Protein 1PFS (pdb70)

CATH classification: 2.40.50.140

Structure (mmCIF, N/CA/C/O backbone):
data_1PFS
#
_entry.id   1PFS
#
_cell.length_a   1.000
_cell.length_b   1.000
_cell.length_c   1.000
_cell.angle_alpha   90.00
_cell.angle_beta   90.00
_cell.angle_gamma   90.00
#
_symmetry.space_group_name_H-M   'P 1'
#
loop_
_atom_site.group_PDB
_atom_site.id
_atom_site.type_symbol
_atom_site.label_atom_id
_atom_site.label_alt_id
_atom_site.label_comp_id
_atom_site.label_asym_id
_atom_site.label_entity_id
_atom_site.label_seq_id
_atom_site.pdbx_PDB_ins_code
_atom_site.Cartn_x
_atom_site.Cartn_y
_atom_site.Cartn_z
_atom_site.occupancy
_atom_site.B_iso_or_equiv
_atom_site.auth_seq_id
_atom_site.auth_comp_id
_atom_site.auth_asym_id
_atom_site.auth_atom_id
_atom_site.pdbx_PDB_model_num
ATOM 1 N N . MET A 1 1 ? 5.256 20.430 -0.358 1.00 0.84 1 MET A N 1
ATOM 2 C CA . MET A 1 1 ? 4.324 19.646 0.505 1.00 0.80 1 MET A CA 1
ATOM 3 C C . MET A 1 1 ? 5.094 18.956 1.624 1.00 0.73 1 MET A C 1
ATOM 4 O O . MET A 1 1 ? 6.026 18.191 1.373 1.00 0.70 1 MET A O 1
ATOM 20 N N . ASN A 1 2 ? 4.693 19.228 2.860 1.00 0.74 2 ASN A N 1
ATOM 21 C CA . ASN A 1 2 ? 5.338 18.632 4.024 1.00 0.68 2 ASN A CA 1
ATOM 22 C C . ASN A 1 2 ? 4.305 18.350 5.113 1.00 0.64 2 ASN A C 1
ATOM 23 O O . ASN A 1 2 ? 3.184 18.854 5.059 1.00 0.67 2 ASN A O 1
ATOM 34 N N . ILE A 1 3 ? 4.688 17.547 6.099 1.00 0.58 3 ILE A N 1
ATOM 35 C CA . ILE A 1 3 ? 3.790 17.207 7.198 1.00 0.54 3 ILE A CA 1
ATOM 36 C C . ILE A 1 3 ? 4.585 16.927 8.467 1.00 0.52 3 ILE A C 1
ATOM 37 O O . ILE A 1 3 ? 5.695 16.397 8.412 1.00 0.51 3 ILE A O 1
ATOM 53 N N . GLN A 1 4 ? 4.014 17.292 9.609 1.00 0.53 4 GLN A N 1
ATOM 54 C CA . GLN A 1 4 ? 4.672 17.083 10.894 1.00 0.53 4 GLN A CA 1
ATOM 55 C C . GLN A 1 4 ? 4.555 15.626 11.324 1.00 0.47 4 GLN A C 1
ATOM 56 O O . GLN A 1 4 ? 3.457 15.072 11.388 1.00 0.45 4 GLN A O 1
ATOM 70 N N . ILE A 1 5 ? 5.695 15.011 11.619 1.00 0.45 5 ILE A N 1
ATOM 71 C CA . ILE A 1 5 ? 5.731 13.615 12.047 1.00 0.40 5 ILE A CA 1
ATOM 72 C C . ILE A 1 5 ? 6.563 13.480 13.318 1.00 0.43 5 ILE A C 1
ATOM 73 O O . ILE A 1 5 ? 7.765 13.745 13.315 1.00 0.46 5 ILE A O 1
ATOM 89 N N . THR A 1 6 ? 5.919 13.055 14.399 1.00 0.45 6 THR A N 1
ATOM 90 C CA . THR A 1 6 ? 6.605 12.870 15.675 1.00 0.49 6 THR A CA 1
ATOM 91 C C . THR A 1 6 ? 7.093 11.432 15.782 1.00 0.47 6 THR A C 1
ATOM 92 O O . THR A 1 6 ? 6.304 10.515 16.006 1.00 0.48 6 THR A O 1
ATOM 103 N N . PHE A 1 7 ? 8.396 11.234 15.600 1.00 0.46 7 PHE A N 1
ATOM 104 C CA . PHE A 1 7 ? 8.979 9.901 15.655 1.00 0.45 7 PHE A CA 1
ATOM 105 C C . PHE A 1 7 ? 9.195 9.460 17.089 1.00 0.51 7 PHE A C 1
ATOM 106 O O . PHE A 1 7 ? 9.240 10.277 18.009 1.00 0.56 7 PHE A O 1
ATOM 123 N N . THR A 1 8 ? 9.340 8.156 17.266 1.00 0.53 8 THR A N 1
ATOM 124 C CA . THR A 1 8 ? 9.569 7.580 18.582 1.00 0.62 8 THR A CA 1
ATOM 125 C C . THR A 1 8 ? 10.762 6.641 18.530 1.00 0.64 8 THR A C 1
ATOM 126 O O . THR A 1 8 ? 11.388 6.476 17.481 1.00 0.60 8 THR A O 1
ATOM 137 N N . ASP A 1 9 ? 11.080 6.030 19.664 1.00 0.72 9 ASP A N 1
ATOM 138 C CA . ASP A 1 9 ? 12.208 5.112 19.739 1.00 0.76 9 ASP A CA 1
ATOM 139 C C . ASP A 1 9 ? 11.732 3.663 19.604 1.00 0.79 9 ASP A C 1
ATOM 140 O O . ASP A 1 9 ? 12.407 2.732 20.047 1.00 0.93 9 ASP A O 1
ATOM 149 N N . SER A 1 10 ? 10.571 3.483 18.979 1.00 0.74 10 SER A N 1
ATOM 150 C CA . SER A 1 10 ? 10.003 2.158 18.771 1.00 0.77 10 SER A CA 1
ATOM 151 C C . SER A 1 10 ? 10.266 1.704 17.346 1.00 0.72 10 SER A C 1
ATOM 152 O O . SER A 1 10 ? 9.580 2.129 16.416 1.00 0.68 10 SER A O 1
ATOM 160 N N . VAL A 1 11 ? 11.261 0.846 17.165 1.00 0.76 11 VAL A N 1
ATOM 161 C CA . VAL A 1 11 ? 11.587 0.364 15.832 1.00 0.74 11 VAL A CA 1
ATOM 162 C C . VAL A 1 11 ? 11.462 -1.151 15.758 1.00 0.84 11 VAL A C 1
ATOM 163 O O . VAL A 1 11 ? 12.152 -1.882 16.467 1.00 0.93 11 VAL A O 1
ATOM 176 N N . ARG A 1 12 ? 10.579 -1.610 14.879 1.00 0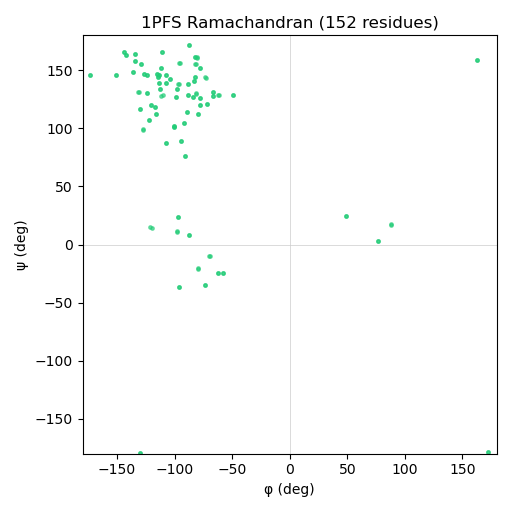.85 12 ARG A N 1
ATOM 177 C CA . ARG A 1 12 ? 10.345 -3.032 14.677 1.00 0.95 12 ARG A CA 1
ATOM 178 C C . ARG A 1 12 ? 11.287 -3.574 13.610 1.00 0.98 12 ARG A C 1
ATOM 179 O O . ARG A 1 12 ? 11.195 -3.204 12.440 1.00 0.95 12 ARG A O 1
ATOM 200 N N . GLN A 1 13 ? 12.191 -4.452 14.023 1.00 1.07 13 GLN A N 1
ATOM 201 C CA . GLN A 1 13 ? 13.158 -5.053 13.108 1.00 1.13 13 GLN A CA 1
ATOM 202 C C . GLN A 1 13 ? 12.880 -6.543 12.964 1.00 1.27 13 GLN A C 1
ATOM 203 O O . GLN A 1 13 ? 12.456 -7.193 13.919 1.00 1.38 13 GLN A O 1
ATOM 217 N N . GLY A 1 14 ? 13.120 -7.091 11.777 1.00 1.29 14 GLY A N 1
ATOM 218 C CA . GLY A 1 14 ? 12.884 -8.515 11.551 1.00 1.43 14 GLY A CA 1
ATOM 219 C C . GLY A 1 14 ? 13.040 -8.888 10.083 1.00 1.45 14 GLY A C 1
ATOM 220 O O . GLY A 1 14 ? 13.359 -8.045 9.244 1.00 1.37 14 GLY A O 1
ATOM 224 N N . THR A 1 15 ? 12.808 -10.165 9.790 1.00 1.60 15 TH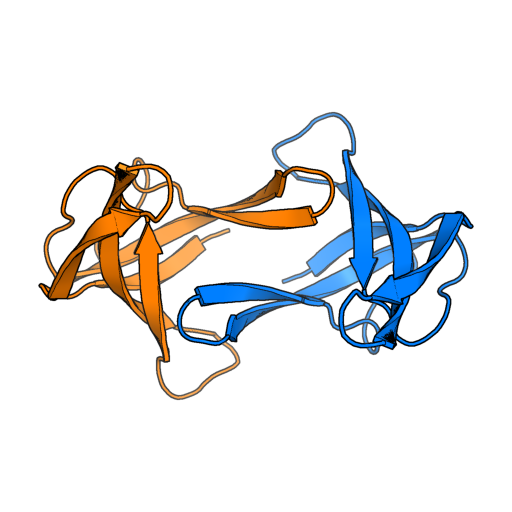R A N 1
ATOM 225 C CA . THR A 1 15 ? 12.912 -10.688 8.431 1.00 1.69 15 THR A CA 1
ATOM 226 C C . THR A 1 15 ? 11.523 -10.971 7.871 1.00 1.77 15 THR A C 1
ATOM 227 O O . THR A 1 15 ? 10.616 -11.373 8.601 1.00 1.85 15 THR A O 1
ATOM 238 N N . SER A 1 16 ? 11.363 -10.761 6.571 1.00 1.79 16 SER A N 1
ATOM 239 C CA . SER A 1 16 ? 10.087 -10.995 5.907 1.00 1.92 16 SER A CA 1
ATOM 240 C C . SER A 1 16 ? 9.985 -12.445 5.465 1.00 2.13 16 SER A C 1
ATOM 241 O O . SER A 1 16 ? 10.952 -13.200 5.552 1.00 2.18 16 SER A O 1
ATOM 249 N N . ALA A 1 17 ? 8.806 -12.832 4.993 1.00 2.27 17 ALA A N 1
ATOM 250 C CA . ALA A 1 17 ? 8.581 -14.202 4.533 1.00 2.48 17 ALA A CA 1
ATOM 251 C C . ALA A 1 17 ? 9.562 -14.556 3.417 1.00 2.56 17 ALA A C 1
ATOM 252 O O . ALA A 1 17 ? 9.867 -15.728 3.199 1.00 2.71 17 ALA A O 1
ATOM 259 N N . LYS A 1 18 ? 10.054 -13.538 2.711 1.00 2.49 18 LYS A N 1
ATOM 260 C CA . LYS A 1 18 ? 11.000 -13.746 1.616 1.00 2.60 18 LYS A CA 1
ATOM 261 C C . LYS A 1 18 ? 12.439 -13.780 2.131 1.00 2.51 18 LYS A C 1
ATOM 262 O O . LYS A 1 18 ? 13.384 -13.804 1.342 1.00 2.60 18 LYS A O 1
ATOM 281 N N . GLY A 1 19 ? 12.605 -13.788 3.452 1.00 2.38 19 GLY A N 1
ATOM 282 C CA . GLY A 1 19 ? 13.933 -13.825 4.056 1.00 2.34 19 GLY A CA 1
ATOM 283 C C . GLY A 1 19 ? 14.622 -12.462 3.996 1.00 2.17 19 GLY A C 1
ATOM 284 O O . GLY A 1 19 ? 15.771 -12.328 4.416 1.00 2.15 19 GLY A O 1
ATOM 288 N N . ASN A 1 20 ? 13.929 -11.451 3.474 1.00 2.10 20 ASN A N 1
ATOM 289 C CA . ASN A 1 20 ? 14.504 -10.112 3.372 1.00 1.96 20 ASN A CA 1
ATOM 290 C C . ASN A 1 20 ? 14.368 -9.362 4.693 1.00 1.75 20 ASN A C 1
ATOM 291 O O . ASN A 1 20 ? 13.371 -9.506 5.401 1.00 1.71 20 ASN A O 1
ATOM 302 N N . PRO A 1 21 ? 15.380 -8.547 5.038 1.00 1.67 21 PRO A N 1
ATOM 303 C CA . PRO A 1 21 ? 15.390 -7.762 6.277 1.00 1.51 21 PRO A CA 1
ATOM 304 C C . PRO A 1 21 ? 14.619 -6.456 6.134 1.00 1.36 21 PRO A C 1
ATOM 305 O O . PRO A 1 21 ? 14.688 -5.793 5.098 1.00 1.41 21 PRO A O 1
ATOM 316 N N . TYR A 1 22 ? 13.886 -6.088 7.179 1.00 1.24 22 TYR A N 1
ATOM 317 C CA . TYR A 1 22 ? 13.106 -4.856 7.166 1.00 1.11 22 TYR A CA 1
ATOM 318 C C . TYR A 1 22 ? 13.257 -4.108 8.482 1.00 1.00 22 TYR A C 1
ATOM 319 O O . TYR A 1 22 ? 13.426 -4.714 9.542 1.00 1.05 22 TYR A O 1
ATOM 337 N N . THR A 1 23 ? 13.192 -2.785 8.399 1.00 0.90 23 THR A N 1
ATOM 338 C CA . THR A 1 23 ? 13.316 -1.929 9.571 1.00 0.82 23 THR A CA 1
ATOM 339 C C . THR A 1 23 ? 12.148 -0.962 9.635 1.00 0.74 23 THR A C 1
ATOM 340 O O . THR A 1 23 ? 12.146 0.073 8.968 1.00 0.70 23 THR A O 1
ATOM 351 N N . PHE A 1 24 ? 11.166 -1.296 10.445 1.00 0.75 24 PHE A N 1
ATOM 352 C CA . PHE A 1 24 ? 9.991 -0.451 10.610 1.00 0.70 24 PHE A CA 1
ATOM 353 C C . PHE A 1 24 ? 10.131 0.386 11.869 1.00 0.65 24 PHE A C 1
ATOM 354 O O . PHE A 1 24 ? 10.372 -0.141 12.945 1.00 0.71 24 PHE A O 1
ATOM 371 N N . GLN A 1 25 ? 9.980 1.693 11.734 1.00 0.59 25 GLN A N 1
ATOM 372 C CA . GLN A 1 25 ? 10.094 2.587 12.880 1.00 0.55 25 GLN A CA 1
ATOM 373 C C . GLN A 1 25 ? 8.754 3.243 13.172 1.00 0.53 25 GLN A C 1
ATOM 374 O O . GLN A 1 25 ? 7.997 3.560 12.255 1.00 0.52 25 GLN A O 1
ATOM 388 N N . GLU A 1 26 ? 8.461 3.444 14.454 1.00 0.53 26 GLU A N 1
ATOM 389 C CA . GLU A 1 26 ? 7.202 4.063 14.851 1.00 0.53 26 GLU A CA 1
ATOM 390 C C . GLU A 1 26 ? 7.291 5.572 14.742 1.00 0.48 26 GLU A C 1
ATOM 391 O O . GLU A 1 26 ? 8.373 6.160 14.821 1.00 0.50 26 GLU A O 1
ATOM 403 N N . GLY A 1 27 ? 6.136 6.189 14.573 1.00 0.45 27 GLY A N 1
ATOM 404 C CA . GLY A 1 27 ? 6.052 7.642 14.458 1.00 0.43 27 GLY A CA 1
ATOM 405 C C . GLY A 1 27 ? 4.602 8.105 14.427 1.00 0.45 27 GLY A C 1
ATOM 406 O O . GLY A 1 27 ? 3.734 7.423 13.884 1.00 0.51 27 GLY A O 1
ATOM 410 N N . PHE A 1 28 ? 4.349 9.274 15.010 1.00 0.46 28 PHE A N 1
ATOM 411 C CA . PHE A 1 28 ? 3.005 9.838 15.049 1.00 0.48 28 PHE A CA 1
ATOM 412 C C . PHE A 1 28 ? 2.822 10.841 13.915 1.00 0.44 28 PHE A C 1
ATOM 413 O O . PHE A 1 28 ? 3.719 11.633 13.616 1.00 0.43 28 PHE A O 1
ATOM 430 N N . LEU A 1 29 ? 1.660 10.780 13.274 1.00 0.45 29 LEU A N 1
ATOM 431 C CA . LEU A 1 29 ? 1.338 11.654 12.148 1.00 0.44 29 LEU A CA 1
ATOM 432 C C . LEU A 1 29 ? 0.373 12.757 12.569 1.00 0.46 29 LEU A C 1
ATOM 433 O O . LEU A 1 29 ? -0.530 12.534 13.377 1.00 0.49 29 LEU A O 1
ATOM 449 N N . HIS A 1 30 ? 0.569 13.949 12.013 1.00 0.48 30 HIS A N 1
ATOM 450 C CA . HIS A 1 30 ? -0.277 15.092 12.321 1.00 0.53 30 HIS A CA 1
ATOM 451 C C . HIS A 1 30 ? -1.008 15.558 11.068 1.00 0.60 30 HIS A C 1
ATOM 452 O O . HIS A 1 30 ? -0.381 15.961 10.087 1.00 0.66 30 HIS A O 1
ATOM 466 N N . LEU A 1 31 ? -2.335 15.494 11.099 1.00 0.67 31 LEU A N 1
ATOM 467 C CA . LEU A 1 31 ? -3.145 15.902 9.957 1.00 0.81 31 LEU A CA 1
ATOM 468 C C . LEU A 1 31 ? -3.966 17.143 10.288 1.00 0.93 31 LEU A C 1
ATOM 469 O O . LEU A 1 31 ? -4.512 17.269 11.384 1.00 0.92 31 LEU A O 1
ATOM 485 N N . GLU A 1 32 ? -4.040 18.061 9.327 1.00 1.15 32 GLU A N 1
ATOM 486 C CA . GLU A 1 32 ? -4.785 19.311 9.499 1.00 1.35 32 GLU A CA 1
ATOM 487 C C . GLU A 1 32 ? -6.266 19.043 9.731 1.00 1.32 32 GLU A C 1
ATOM 488 O O . GLU A 1 32 ? -6.975 19.868 10.307 1.00 1.43 32 GLU A O 1
ATOM 500 N N . ASP A 1 33 ? -6.727 17.899 9.263 1.00 1.26 33 ASP A N 1
ATOM 501 C CA . ASP A 1 33 ? -8.134 17.521 9.394 1.00 1.29 33 ASP A CA 1
ATOM 502 C C . ASP A 1 33 ? -8.358 16.582 10.580 1.00 1.13 33 ASP A C 1
ATOM 503 O O . ASP A 1 33 ? -9.436 16.006 10.721 1.00 1.16 33 ASP A O 1
ATOM 512 N N . LYS A 1 34 ? -7.348 16.430 11.432 1.00 1.03 34 LYS A N 1
ATOM 513 C CA . LYS A 1 34 ? -7.461 15.564 12.598 1.00 0.94 34 LYS A CA 1
ATOM 514 C C . LYS A 1 34 ? -6.978 16.301 13.845 1.00 0.92 34 LYS A C 1
ATOM 515 O O . LYS A 1 34 ? -5.907 16.910 13.834 1.00 0.95 34 LYS A O 1
ATOM 534 N N . PRO A 1 35 ? -7.762 16.267 14.938 1.00 0.98 35 PRO A N 1
ATOM 535 C CA . PRO A 1 35 ? -7.401 16.948 16.190 1.00 1.06 35 PRO A CA 1
ATOM 536 C C . PRO A 1 35 ? -6.281 16.227 16.932 1.00 0.99 35 PRO A C 1
ATOM 537 O O . PRO A 1 35 ? -5.435 16.860 17.562 1.00 1.11 35 PRO A O 1
ATOM 548 N N . HIS A 1 36 ? -6.280 14.901 16.850 1.00 0.89 36 HIS A N 1
ATOM 549 C CA . HIS A 1 36 ? -5.259 14.097 17.511 1.00 0.86 36 HIS A CA 1
ATOM 550 C C . HIS A 1 36 ? -4.363 13.425 16.477 1.00 0.74 36 HIS A C 1
ATOM 551 O O . HIS A 1 36 ? -4.790 13.147 15.356 1.00 0.71 36 HIS A O 1
ATOM 565 N N . PRO A 1 37 ? -3.102 13.156 16.849 1.00 0.71 37 PRO A N 1
ATOM 566 C CA . PRO A 1 37 ? -2.130 12.512 15.959 1.00 0.64 37 PRO A CA 1
ATOM 567 C C . PRO A 1 37 ? -2.359 11.005 15.873 1.00 0.65 37 PRO A C 1
ATOM 568 O O . PRO A 1 37 ? -2.873 10.393 16.810 1.00 0.92 37 PRO A O 1
ATOM 579 N N . LEU A 1 38 ? -1.990 10.414 14.741 1.00 0.58 38 LEU A N 1
ATOM 580 C CA . LEU A 1 38 ? -2.174 8.980 14.531 1.00 0.59 38 LEU A CA 1
ATOM 581 C C . LEU A 1 38 ? -0.846 8.236 14.595 1.00 0.55 38 LEU A C 1
ATOM 582 O O . LEU A 1 38 ? 0.163 8.694 14.059 1.00 0.51 38 LEU A O 1
ATOM 598 N N . GLN A 1 39 ? -0.864 7.072 15.239 1.00 0.59 39 GLN A N 1
ATOM 599 C CA . GLN A 1 39 ? 0.328 6.239 15.360 1.00 0.59 39 GLN A CA 1
ATOM 600 C C . GLN A 1 39 ? 0.553 5.497 14.048 1.00 0.58 39 GLN A C 1
ATOM 601 O O . GLN A 1 39 ? -0.311 4.745 13.597 1.00 0.64 39 GLN A O 1
ATOM 615 N N . CYS A 1 40 ? 1.703 5.727 13.425 1.00 0.54 40 CYS A N 1
ATOM 616 C CA . CYS A 1 40 ? 2.018 5.091 12.150 1.00 0.55 40 CYS A CA 1
ATOM 617 C C . CYS A 1 40 ? 3.441 4.549 12.158 1.00 0.55 40 CYS A C 1
ATOM 618 O O . CYS A 1 40 ? 4.286 5.005 12.928 1.00 0.58 40 CYS A O 1
ATOM 626 N N . GLN A 1 41 ? 3.703 3.578 11.287 1.00 0.56 41 GLN A N 1
ATOM 627 C CA . GLN A 1 41 ? 5.029 2.979 11.183 1.00 0.58 41 GLN A CA 1
ATOM 628 C C . GLN A 1 41 ? 5.625 3.287 9.819 1.00 0.57 41 GLN A C 1
ATOM 629 O O . GLN A 1 41 ? 4.903 3.400 8.827 1.00 0.65 41 GLN A O 1
ATOM 643 N N . PHE A 1 42 ? 6.940 3.453 9.777 1.00 0.52 42 PHE A N 1
ATOM 644 C CA . PHE A 1 42 ? 7.626 3.788 8.535 1.00 0.52 42 PHE A CA 1
ATOM 645 C C . PHE A 1 42 ? 8.727 2.785 8.209 1.00 0.57 42 PHE A C 1
ATOM 646 O O . PHE A 1 42 ? 9.400 2.270 9.101 1.00 0.57 42 PHE A O 1
ATOM 663 N N . PHE A 1 43 ? 8.915 2.534 6.915 1.00 0.62 43 PHE A N 1
ATOM 664 C CA . PHE A 1 43 ? 9.949 1.617 6.444 1.00 0.69 43 PHE A CA 1
ATOM 665 C C . PHE A 1 43 ? 11.226 2.402 6.186 1.00 0.66 43 PHE A C 1
ATOM 666 O O . PHE A 1 43 ? 11.569 2.702 5.043 1.00 0.72 43 PHE A O 1
ATOM 683 N N . VAL A 1 44 ? 11.905 2.759 7.264 1.00 0.67 44 VAL A N 1
ATOM 684 C CA . VAL A 1 44 ? 13.134 3.546 7.183 1.00 0.68 44 VAL A CA 1
ATOM 685 C C . VAL A 1 44 ? 14.347 2.672 6.889 1.00 0.77 44 VAL A C 1
ATOM 686 O O . VAL A 1 44 ? 14.325 1.460 7.101 1.00 0.85 44 VAL A O 1
ATOM 699 N N . GLU A 1 45 ? 15.416 3.315 6.427 1.00 0.85 45 GLU A N 1
ATOM 700 C CA . GLU A 1 45 ? 16.667 2.624 6.130 1.00 0.98 45 GLU A CA 1
ATOM 701 C C . GLU A 1 45 ? 17.592 2.765 7.32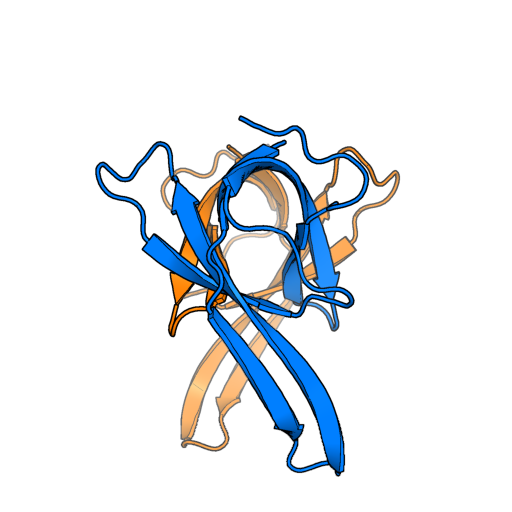9 1.00 0.89 45 GLU A C 1
ATOM 702 O O . GLU A 1 45 ? 18.332 1.846 7.678 1.00 1.01 45 GLU A O 1
ATOM 714 N N . SER A 1 46 ? 17.522 3.933 7.962 1.00 0.75 46 SER A N 1
ATOM 715 C CA . SER A 1 46 ? 18.325 4.236 9.140 1.00 0.71 46 SER A CA 1
ATOM 716 C C . SER A 1 46 ? 17.412 4.699 10.270 1.00 0.62 46 SER A C 1
ATOM 717 O O . SER A 1 46 ? 16.385 5.333 10.026 1.00 0.59 46 SER A O 1
ATOM 725 N N . VAL A 1 47 ? 17.781 4.375 11.504 1.00 0.63 47 VAL A N 1
ATOM 726 C CA . VAL A 1 47 ? 16.979 4.755 12.664 1.00 0.59 47 VAL A CA 1
ATOM 727 C C . VAL A 1 47 ? 16.981 6.268 12.853 1.00 0.57 47 VAL A C 1
ATOM 728 O O . VAL A 1 47 ? 18.037 6.898 12.906 1.00 0.67 47 VAL A O 1
ATOM 741 N N . ILE A 1 48 ? 15.785 6.843 12.962 1.00 0.48 48 ILE A N 1
ATOM 742 C CA . ILE A 1 48 ? 15.631 8.283 13.156 1.00 0.48 48 ILE A CA 1
ATOM 743 C C . ILE A 1 48 ? 15.410 8.589 14.635 1.00 0.52 48 ILE A C 1
ATOM 744 O O . ILE A 1 48 ? 14.608 7.929 15.295 1.00 0.53 48 ILE A O 1
ATOM 760 N N . PRO A 1 49 ? 16.113 9.597 15.179 1.00 0.56 49 PRO A N 1
ATOM 761 C CA . PRO A 1 49 ? 15.974 9.981 16.593 1.00 0.61 49 PRO A CA 1
ATOM 762 C C . PRO A 1 49 ? 14.597 10.556 16.904 1.00 0.62 49 PRO A C 1
ATOM 763 O O . PRO A 1 49 ? 14.096 11.427 16.192 1.00 0.63 49 PRO A O 1
ATOM 774 N N . ALA A 1 50 ? 13.992 10.050 17.972 1.00 0.63 50 ALA A N 1
ATOM 775 C CA . ALA A 1 50 ? 12.663 10.486 18.398 1.00 0.64 50 ALA A CA 1
ATOM 776 C C . ALA A 1 50 ? 12.587 12.008 18.464 1.00 0.68 50 ALA A C 1
ATOM 777 O O . ALA A 1 50 ? 13.427 12.659 19.086 1.00 0.78 50 ALA A O 1
ATOM 784 N N . GLY A 1 51 ? 11.569 12.566 17.812 1.00 0.63 51 GLY A N 1
ATOM 785 C CA . GLY A 1 51 ? 11.364 14.012 17.782 1.00 0.67 51 GLY A CA 1
ATOM 786 C C . GLY A 1 51 ? 10.419 14.394 16.647 1.00 0.62 51 GLY A C 1
ATOM 787 O O . GLY A 1 51 ? 10.250 13.640 15.688 1.00 0.56 51 GLY A O 1
ATOM 791 N N . SER A 1 52 ? 9.802 15.568 16.761 1.00 0.65 52 SER A N 1
ATOM 792 C CA . SER A 1 52 ? 8.870 16.047 15.742 1.00 0.63 52 SER A CA 1
ATOM 793 C C . SER A 1 52 ? 9.624 16.672 14.576 1.00 0.63 52 SER A C 1
ATOM 794 O O . SER A 1 52 ? 10.500 17.515 14.769 1.00 0.69 52 SER A O 1
ATOM 802 N N . TYR A 1 53 ? 9.281 16.243 13.365 1.00 0.58 53 TYR A N 1
ATOM 803 C CA . TYR A 1 53 ? 9.927 16.749 12.158 1.00 0.58 53 TYR A CA 1
ATOM 804 C C . TYR A 1 53 ? 8.900 17.208 11.132 1.00 0.58 53 TYR A C 1
ATOM 805 O O . TYR A 1 53 ? 7.780 16.702 11.084 1.00 0.55 53 TYR A O 1
ATOM 823 N N . GLN A 1 54 ? 9.326 18.121 10.269 1.00 0.63 54 GLN A N 1
ATOM 824 C CA . GLN A 1 54 ? 8.492 18.611 9.176 1.00 0.65 54 GLN A CA 1
ATOM 825 C C . GLN A 1 54 ? 9.054 18.006 7.904 1.00 0.62 54 GLN A C 1
ATOM 826 O O . GLN A 1 54 ? 9.952 18.564 7.273 1.00 0.67 54 GLN A O 1
ATOM 840 N N . VAL A 1 55 ? 8.571 16.819 7.590 1.00 0.56 55 VAL A N 1
ATOM 841 C CA . VAL A 1 55 ? 9.064 16.051 6.451 1.00 0.53 55 VAL A CA 1
ATOM 842 C C . VAL A 1 55 ? 8.414 16.437 5.121 1.00 0.56 55 VAL A C 1
ATOM 843 O O . VAL A 1 55 ? 7.191 16.400 4.983 1.00 0.56 55 VAL A O 1
ATOM 856 N N . PRO A 1 56 ? 9.241 16.748 4.098 1.00 0.60 56 PRO A N 1
ATOM 857 C CA . PRO A 1 56 ? 8.759 17.063 2.750 1.00 0.63 56 PRO A CA 1
ATOM 858 C C . PRO A 1 56 ? 8.437 15.782 1.995 1.00 0.59 56 PRO A C 1
ATOM 859 O O . PRO A 1 56 ? 9.334 14.997 1.687 1.00 0.67 56 PRO A O 1
ATOM 870 N N . TYR A 1 57 ? 7.160 15.554 1.721 1.00 0.55 57 TYR A N 1
ATOM 871 C CA . TYR A 1 57 ? 6.745 14.339 1.028 1.00 0.54 57 TYR A CA 1
ATOM 872 C C . TYR A 1 57 ? 6.244 14.630 -0.377 1.00 0.58 57 TYR A C 1
ATOM 873 O O . TYR A 1 57 ? 5.948 15.772 -0.728 1.00 0.61 57 TYR A O 1
ATOM 891 N N . ARG A 1 58 ? 6.140 13.566 -1.165 1.00 0.60 58 ARG A N 1
ATOM 892 C CA . ARG A 1 58 ? 5.659 13.641 -2.537 1.00 0.66 58 ARG A CA 1
ATOM 893 C C . ARG A 1 58 ? 4.810 12.411 -2.823 1.00 0.63 58 ARG A C 1
ATOM 894 O O . ARG A 1 58 ? 4.878 11.423 -2.091 1.00 0.70 58 ARG A O 1
ATOM 915 N N . ILE A 1 59 ? 4.011 12.462 -3.880 1.00 0.57 59 ILE A N 1
ATOM 916 C CA . ILE A 1 59 ? 3.157 11.333 -4.235 1.00 0.56 59 ILE A CA 1
ATOM 917 C C . ILE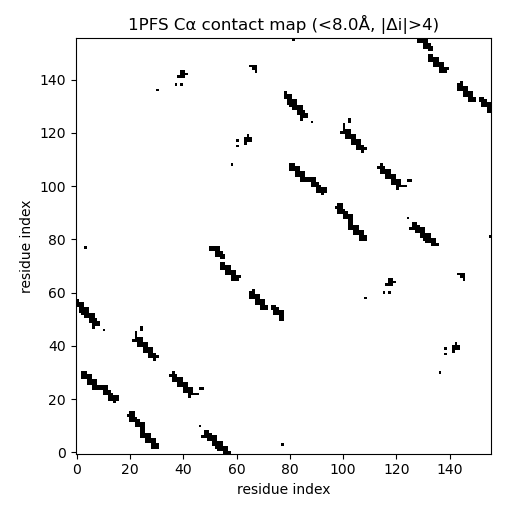 A 1 59 ? 3.777 10.536 -5.378 1.00 0.59 59 ILE A C 1
ATOM 918 O O . ILE A 1 59 ? 3.705 10.937 -6.538 1.00 0.80 59 ILE A O 1
ATOM 934 N N . ASN A 1 60 ? 4.381 9.400 -5.043 1.00 0.53 60 ASN A N 1
ATOM 935 C CA . ASN A 1 60 ? 5.011 8.547 -6.050 1.00 0.55 60 ASN A CA 1
ATOM 936 C C . ASN A 1 60 ? 4.056 7.449 -6.482 1.00 0.51 60 ASN A C 1
ATOM 937 O O . ASN A 1 60 ? 3.144 7.079 -5.742 1.00 0.61 60 ASN A O 1
ATOM 948 N N . VAL A 1 61 ? 4.270 6.928 -7.682 1.00 0.58 61 VAL A N 1
ATOM 949 C CA . VAL A 1 61 ? 3.427 5.867 -8.207 1.00 0.58 61 VAL A CA 1
ATOM 950 C C . VAL A 1 61 ? 4.250 4.599 -8.405 1.00 0.67 61 VAL A C 1
ATOM 951 O O . VAL A 1 61 ? 5.137 4.545 -9.257 1.00 0.78 61 VAL A O 1
ATOM 964 N N . ASN A 1 62 ? 3.944 3.582 -7.606 1.00 0.66 62 ASN A N 1
ATOM 965 C CA . ASN A 1 62 ? 4.643 2.304 -7.678 1.00 0.76 62 ASN A CA 1
ATOM 966 C C . ASN A 1 62 ? 3.703 1.217 -8.171 1.00 0.75 62 ASN A C 1
ATOM 967 O O . ASN A 1 62 ? 2.578 1.104 -7.698 1.00 0.73 62 ASN A O 1
ATOM 978 N N . ASN A 1 63 ? 4.180 0.419 -9.119 1.00 0.83 63 ASN A N 1
ATOM 979 C CA . ASN A 1 63 ? 3.401 -0.678 -9.692 1.00 0.89 63 ASN A CA 1
ATOM 980 C C . ASN A 1 63 ? 1.996 -0.212 -10.110 1.00 0.78 63 ASN A C 1
ATOM 981 O O . ASN A 1 63 ? 1.072 -1.016 -10.226 1.00 0.83 63 ASN A O 1
ATOM 992 N N . GLY A 1 64 ? 1.858 1.086 -10.378 1.00 0.68 64 GLY A N 1
ATOM 993 C CA . GLY A 1 64 ? 0.581 1.651 -10.827 1.00 0.62 64 GLY A CA 1
ATOM 994 C C . GLY A 1 64 ? -0.320 2.074 -9.668 1.00 0.56 64 GLY A C 1
ATOM 995 O O . GLY A 1 64 ? -1.520 2.276 -9.854 1.00 0.61 64 GLY A O 1
ATOM 999 N N . ARG A 1 65 ? 0.251 2.219 -8.480 1.00 0.58 65 ARG A N 1
ATOM 1000 C CA . ARG A 1 65 ? -0.517 2.631 -7.312 1.00 0.59 65 ARG A CA 1
ATOM 1001 C C . ARG A 1 65 ? 0.100 3.886 -6.697 1.00 0.50 65 ARG A C 1
ATOM 1002 O O . ARG A 1 65 ? 1.308 3.940 -6.466 1.00 0.53 65 ARG A O 1
ATOM 1023 N N . PRO A 1 66 ? -0.720 4.920 -6.430 1.00 0.45 66 PRO A N 1
ATOM 1024 C CA . PRO A 1 66 ? -0.235 6.181 -5.845 1.00 0.42 66 PRO A CA 1
ATOM 1025 C C . PRO A 1 66 ? 0.145 6.018 -4.374 1.00 0.46 66 PRO A C 1
ATOM 1026 O O . PRO A 1 66 ? -0.690 5.641 -3.552 1.00 0.54 66 PRO A O 1
ATOM 1037 N N . GLU A 1 67 ? 1.404 6.303 -4.038 1.00 0.51 67 GLU A N 1
ATOM 1038 C CA . GLU A 1 67 ? 1.867 6.183 -2.656 1.00 0.58 67 GLU A CA 1
ATOM 1039 C C . GLU A 1 67 ? 2.684 7.402 -2.250 1.00 0.54 67 GLU A C 1
ATOM 1040 O O . GLU A 1 67 ? 3.127 8.180 -3.096 1.00 0.55 67 GLU A O 1
ATOM 1052 N N . LEU A 1 68 ? 2.868 7.568 -0.943 1.00 0.57 68 LEU A N 1
ATOM 1053 C CA . LEU A 1 68 ? 3.616 8.700 -0.407 1.00 0.56 68 LEU A CA 1
ATOM 1054 C C . LEU A 1 68 ? 5.104 8.388 -0.306 1.00 0.58 68 LEU A C 1
ATOM 1055 O O . LEU A 1 68 ? 5.498 7.303 0.121 1.00 0.70 68 LEU A O 1
ATOM 1071 N N . ALA A 1 69 ? 5.922 9.370 -0.674 1.00 0.54 69 ALA A N 1
ATOM 1072 C CA . ALA A 1 69 ? 7.373 9.244 -0.602 1.00 0.56 69 ALA A CA 1
ATOM 1073 C C . ALA A 1 69 ? 7.915 10.359 0.281 1.00 0.52 69 ALA A C 1
ATOM 1074 O O . ALA A 1 69 ? 7.911 11.528 -0.105 1.00 0.57 69 ALA A O 1
ATOM 1081 N N . PHE A 1 70 ? 8.350 9.993 1.479 1.00 0.48 70 PHE A N 1
ATOM 1082 C CA . PHE A 1 70 ? 8.864 10.966 2.439 1.00 0.45 70 PHE A CA 1
ATOM 1083 C C . PHE A 1 70 ? 10.359 11.186 2.256 1.00 0.47 70 PHE A C 1
ATOM 1084 O O . PHE A 1 70 ? 11.144 10.239 2.222 1.00 0.51 70 PHE A O 1
ATOM 1101 N N . ASP A 1 71 ? 10.737 12.454 2.137 1.00 0.50 71 ASP A N 1
ATOM 1102 C CA . ASP A 1 71 ? 12.131 12.836 1.955 1.00 0.54 71 ASP A CA 1
ATOM 1103 C C . ASP A 1 71 ? 12.767 13.160 3.303 1.00 0.51 71 ASP A C 1
ATOM 1104 O O . ASP A 1 71 ? 12.750 14.306 3.752 1.00 0.55 71 ASP A O 1
ATOM 1113 N N . PHE A 1 72 ? 13.321 12.137 3.948 1.00 0.49 72 PHE A N 1
ATOM 1114 C CA . PHE A 1 72 ? 13.960 12.298 5.253 1.00 0.48 72 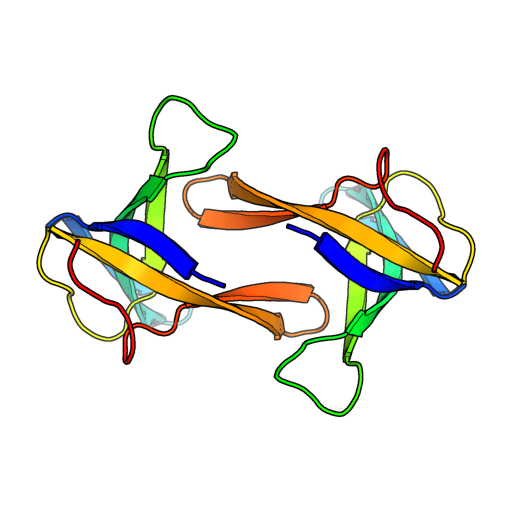PHE A CA 1
ATOM 1115 C C . PHE A 1 72 ? 15.260 13.090 5.141 1.00 0.52 72 PHE A C 1
ATOM 1116 O O . PHE A 1 72 ? 15.843 13.474 6.155 1.00 0.59 72 PHE A O 1
ATOM 1133 N N . LYS A 1 73 ? 15.722 13.330 3.915 1.00 0.56 73 LYS A N 1
ATOM 1134 C CA . LYS A 1 73 ? 16.955 14.069 3.698 1.00 0.61 73 LYS A CA 1
ATOM 1135 C C . LYS A 1 73 ? 16.721 15.573 3.822 1.00 0.65 73 LYS A C 1
ATOM 1136 O O . LYS A 1 73 ? 17.665 16.338 4.023 1.00 0.74 73 LYS A O 1
ATOM 1155 N N . ALA A 1 74 ? 15.469 15.999 3.671 1.00 0.63 74 ALA A N 1
ATOM 1156 C CA . ALA A 1 74 ? 15.137 17.419 3.731 1.00 0.69 74 ALA A CA 1
ATOM 1157 C C . ALA A 1 74 ? 14.149 17.733 4.847 1.00 0.66 74 ALA A C 1
ATOM 1158 O O . ALA A 1 74 ? 13.577 18.823 4.877 1.00 0.70 74 ALA A O 1
ATOM 1165 N N . MET A 1 75 ? 13.945 16.799 5.767 1.00 0.62 75 MET A N 1
ATOM 1166 C CA . MET A 1 75 ? 13.017 17.039 6.867 1.00 0.60 75 MET A CA 1
ATOM 1167 C C . MET A 1 75 ? 13.620 18.019 7.852 1.00 0.65 75 MET A C 1
ATOM 1168 O O . MET A 1 75 ? 14.826 18.014 8.099 1.00 0.70 75 MET A O 1
ATOM 1182 N N . LYS A 1 76 ? 12.770 18.873 8.396 1.00 0.71 76 LYS A N 1
ATOM 1183 C CA . LYS A 1 76 ? 13.198 19.891 9.345 1.00 0.78 76 LYS A CA 1
ATOM 1184 C C . LYS A 1 76 ? 12.682 19.567 10.741 1.00 0.75 76 LYS A C 1
ATOM 1185 O O . LYS A 1 76 ? 11.486 19.341 10.927 1.00 0.73 76 LYS A O 1
ATOM 1204 N N . ARG A 1 77 ? 13.578 19.558 11.728 1.00 0.77 77 ARG A N 1
ATOM 1205 C CA . ARG A 1 77 ? 13.187 19.278 13.101 1.00 0.76 77 ARG A CA 1
ATOM 1206 C C . ARG A 1 77 ? 12.221 20.354 13.583 1.00 0.81 77 ARG A C 1
ATOM 1207 O O . ARG A 1 77 ? 12.488 21.549 13.454 1.00 0.88 77 ARG A O 1
ATOM 1228 N N . ALA A 1 78 ? 11.092 19.927 14.127 1.00 0.80 78 ALA A N 1
ATOM 1229 C CA . ALA A 1 78 ? 10.082 20.859 14.617 1.00 0.86 78 ALA A CA 1
ATOM 1230 C C . ALA A 1 78 ? 10.252 21.087 16.114 1.00 0.95 78 ALA A C 1
ATOM 1231 O O . ALA A 1 78 ? 10.412 20.093 16.854 1.00 1.50 78 ALA A O 1
ATOM 1239 N N . MET B 1 1 ? -5.262 20.423 0.362 1.00 0.84 1 MET B N 1
ATOM 1240 C CA . MET B 1 1 ? -4.330 19.641 -0.502 1.00 0.80 1 MET B CA 1
ATOM 1241 C C . MET B 1 1 ? -5.099 18.951 -1.620 1.00 0.73 1 MET B C 1
ATOM 1242 O O . MET B 1 1 ? -6.030 18.184 -1.370 1.00 0.70 1 MET B O 1
ATOM 1258 N N . ASN B 1 2 ? -4.698 19.223 -2.856 1.00 0.74 2 ASN B N 1
ATOM 1259 C CA . ASN B 1 2 ? -5.343 18.627 -4.020 1.00 0.68 2 ASN B CA 1
ATOM 1260 C C . ASN B 1 2 ? -4.310 18.346 -5.109 1.00 0.64 2 ASN B C 1
ATOM 1261 O O . ASN B 1 2 ? -3.189 18.851 -5.055 1.00 0.66 2 ASN B O 1
ATOM 1272 N N . ILE B 1 3 ? -4.693 17.544 -6.097 1.00 0.58 3 ILE B N 1
ATOM 1273 C CA . ILE B 1 3 ? -3.794 17.205 -7.195 1.00 0.54 3 ILE B CA 1
ATOM 1274 C C . ILE B 1 3 ? -4.589 16.924 -8.464 1.00 0.52 3 ILE B C 1
ATOM 1275 O O . ILE B 1 3 ? -5.698 16.394 -8.410 1.00 0.51 3 ILE B O 1
ATOM 1291 N N . GLN B 1 4 ? -4.018 17.290 -9.607 1.00 0.53 4 GLN B N 1
ATOM 1292 C CA . GLN B 1 4 ? -4.675 17.081 -10.892 1.00 0.53 4 GLN B CA 1
ATOM 1293 C C . GLN B 1 4 ? -4.558 15.624 -11.322 1.00 0.47 4 GLN B C 1
ATOM 1294 O O . GLN B 1 4 ? -3.460 15.072 -11.386 1.00 0.45 4 GLN B O 1
ATOM 1308 N N . ILE B 1 5 ? -5.698 15.009 -11.618 1.00 0.45 5 ILE B N 1
ATOM 1309 C CA . ILE B 1 5 ? -5.733 13.614 -12.046 1.00 0.40 5 ILE B CA 1
ATOM 1310 C C . ILE B 1 5 ? -6.565 13.479 -13.317 1.00 0.43 5 ILE B C 1
ATOM 1311 O O . ILE B 1 5 ? -7.767 13.744 -13.314 1.00 0.46 5 ILE B O 1
ATOM 1327 N N . THR B 1 6 ? -5.921 13.054 -14.398 1.00 0.45 6 THR B N 1
ATOM 1328 C CA . THR B 1 6 ? -6.606 12.869 -15.674 1.00 0.50 6 THR B CA 1
ATOM 1329 C C . THR B 1 6 ? -7.093 11.431 -15.782 1.00 0.48 6 THR B C 1
ATOM 1330 O O . THR B 1 6 ? -6.304 10.515 -16.006 1.00 0.49 6 THR B O 1
ATOM 1341 N N . PHE B 1 7 ? -8.396 11.233 -15.601 1.00 0.46 7 PHE B N 1
ATOM 1342 C CA . PHE B 1 7 ? -8.978 9.900 -15.656 1.00 0.46 7 PHE B CA 1
ATOM 1343 C C . PHE B 1 7 ? -9.194 9.459 -17.090 1.00 0.52 7 PHE B C 1
ATOM 1344 O O . PHE B 1 7 ? -9.240 10.276 -18.010 1.00 0.58 7 PHE B O 1
ATOM 1361 N N . THR B 1 8 ? -9.339 8.155 -17.267 1.00 0.54 8 THR B N 1
ATOM 1362 C CA . THR B 1 8 ? -9.567 7.579 -18.583 1.00 0.62 8 THR B CA 1
ATOM 1363 C C . THR B 1 8 ? -10.760 6.638 -18.532 1.00 0.64 8 THR B C 1
ATOM 1364 O O . THR B 1 8 ? -11.386 6.473 -17.483 1.00 0.61 8 THR B O 1
ATOM 1375 N N . ASP B 1 9 ? -11.077 6.028 -19.666 1.00 0.73 9 ASP B N 1
ATOM 1376 C CA . ASP B 1 9 ? -12.205 5.110 -19.742 1.00 0.76 9 ASP B CA 1
ATOM 1377 C C . ASP B 1 9 ? -11.728 3.661 -19.606 1.00 0.79 9 ASP B C 1
ATOM 1378 O O . ASP B 1 9 ? -12.402 2.730 -20.049 1.00 0.93 9 ASP B O 1
ATOM 1387 N N . SER B 1 10 ? -10.566 3.482 -18.982 1.00 0.74 10 SER B N 1
ATOM 1388 C CA . SER B 1 10 ? -9.997 2.157 -18.774 1.00 0.77 10 SER B CA 1
ATOM 1389 C C . SER B 1 10 ? -10.261 1.702 -17.349 1.00 0.72 10 SER B C 1
ATOM 1390 O O . SER B 1 10 ? -9.576 2.127 -16.418 1.00 0.68 10 SER B O 1
ATOM 1398 N N . VAL B 1 11 ? -11.256 0.844 -17.170 1.00 0.76 11 VAL B N 1
ATOM 1399 C CA . VAL B 1 11 ? -11.580 0.361 -15.837 1.00 0.75 11 VAL B CA 1
ATOM 1400 C C . VAL B 1 11 ? -11.454 -1.154 -15.764 1.00 0.84 11 VAL B C 1
ATOM 1401 O O . VAL B 1 11 ? -12.144 -1.886 -16.474 1.00 0.94 11 VAL B O 1
ATOM 1414 N N . ARG B 1 12 ? -10.571 -1.612 -14.885 1.00 0.85 12 ARG B N 1
ATOM 1415 C CA . ARG B 1 12 ? -10.336 -3.035 -14.683 1.00 0.96 12 ARG B CA 1
ATOM 1416 C C . ARG B 1 12 ? -11.278 -3.578 -13.617 1.00 0.98 12 ARG B C 1
ATOM 1417 O O . ARG B 1 12 ? -11.187 -3.207 -12.446 1.00 0.95 12 ARG B O 1
ATOM 1438 N N . GLN B 1 13 ? -12.181 -4.457 -14.029 1.00 1.07 13 GLN B N 1
ATOM 1439 C CA . GLN B 1 13 ? -13.148 -5.058 -13.115 1.00 1.12 13 GLN B CA 1
ATOM 1440 C C . GLN B 1 13 ? -12.870 -6.549 -12.972 1.00 1.26 13 GLN B C 1
ATOM 1441 O O . GLN B 1 13 ? -12.449 -7.199 -13.928 1.00 1.38 13 GLN B O 1
ATOM 1455 N N . GLY B 1 14 ? -13.108 -7.097 -11.785 1.00 1.28 14 GLY B N 1
ATOM 1456 C CA . GLY B 1 14 ? -12.873 -8.521 -11.560 1.00 1.42 14 GLY B CA 1
ATOM 1457 C C . GLY B 1 14 ? -13.028 -8.894 -10.091 1.00 1.44 14 GLY B C 1
ATOM 1458 O O . GLY B 1 14 ? -13.348 -8.052 -9.252 1.00 1.36 14 GLY B O 1
ATOM 1462 N N . THR B 1 15 ? -12.796 -10.172 -9.799 1.00 1.60 15 THR B N 1
ATOM 1463 C CA . THR B 1 15 ? -12.899 -10.695 -8.440 1.00 1.69 15 THR B CA 1
ATOM 1464 C C . THR B 1 15 ? -11.510 -10.977 -7.880 1.00 1.77 15 THR B C 1
ATOM 1465 O O . THR B 1 15 ? -10.602 -11.378 -8.610 1.00 1.85 15 THR B O 1
ATOM 1476 N N . SER B 1 16 ? -11.351 -10.768 -6.580 1.00 1.79 16 SER B N 1
ATOM 1477 C CA . SER B 1 16 ? -10.075 -11.001 -5.917 1.00 1.92 16 SER B CA 1
ATOM 1478 C C . SER B 1 16 ? -9.971 -12.452 -5.476 1.00 2.13 16 SER B C 1
ATOM 1479 O O . SER B 1 16 ? -10.939 -13.206 -5.563 1.00 2.18 16 SER B O 1
ATOM 1487 N N . ALA B 1 17 ? -8.792 -12.838 -5.004 1.00 2.27 17 ALA B N 1
ATOM 1488 C CA . ALA B 1 17 ? -8.567 -14.208 -4.544 1.00 2.49 17 ALA B CA 1
ATOM 1489 C C . ALA B 1 17 ? -9.547 -14.563 -3.429 1.00 2.56 17 ALA B C 1
ATOM 1490 O O . ALA B 1 17 ? -9.852 -15.736 -3.211 1.00 2.71 17 ALA B O 1
ATOM 1497 N N . LYS B 1 18 ? -10.040 -13.547 -2.721 1.00 2.49 18 LYS B N 1
ATOM 1498 C CA . LYS B 1 18 ? -10.986 -13.756 -1.627 1.00 2.60 18 LYS B CA 1
ATOM 1499 C C . LYS B 1 18 ? -12.425 -13.790 -2.142 1.00 2.51 18 LYS B C 1
ATOM 1500 O O . LYS B 1 18 ? -13.371 -13.814 -1.352 1.00 2.61 18 LYS B O 1
ATOM 1519 N N . GLY B 1 19 ? -12.592 -13.798 -3.463 1.00 2.38 19 GLY B N 1
ATOM 1520 C CA . GLY B 1 19 ? -13.920 -13.835 -4.066 1.00 2.34 19 GLY B CA 1
ATOM 1521 C C . GLY B 1 19 ? -14.610 -12.472 -4.005 1.00 2.17 19 GLY B C 1
ATOM 1522 O O . GLY B 1 19 ? -15.759 -12.338 -4.424 1.00 2.16 19 GLY B O 1
ATOM 1526 N N . ASN B 1 20 ? -13.917 -11.460 -3.484 1.00 2.09 20 ASN B N 1
ATOM 1527 C CA . ASN B 1 20 ? -14.493 -10.122 -3.381 1.00 1.95 20 ASN B CA 1
ATOM 1528 C C . ASN B 1 20 ? -14.356 -9.371 -4.702 1.00 1.75 20 ASN B C 1
ATOM 1529 O O . ASN B 1 20 ? -13.359 -9.514 -5.409 1.00 1.70 20 ASN B O 1
ATOM 1540 N N . PRO B 1 21 ? -15.370 -8.557 -5.047 1.00 1.67 21 PRO B N 1
ATOM 1541 C CA . PRO B 1 21 ? -15.380 -7.772 -6.286 1.00 1.51 21 PRO B CA 1
ATOM 1542 C C . PRO B 1 21 ? -14.610 -6.465 -6.142 1.00 1.36 21 PRO B C 1
ATOM 1543 O O . PRO B 1 21 ? -14.680 -5.802 -5.107 1.00 1.41 21 PRO B O 1
ATOM 1554 N N . TYR B 1 22 ? -13.876 -6.097 -7.187 1.00 1.24 22 TYR B N 1
ATOM 1555 C CA . TYR B 1 22 ? -13.096 -4.865 -7.173 1.00 1.11 22 TYR B CA 1
ATOM 1556 C C . TYR B 1 22 ? -13.248 -4.116 -8.488 1.00 1.00 22 TYR B C 1
ATOM 1557 O O . TYR B 1 22 ? -13.417 -4.720 -9.549 1.00 1.05 22 TYR B O 1
ATOM 1575 N N . THR B 1 23 ? -13.184 -2.793 -8.406 1.00 0.90 23 THR B N 1
ATOM 1576 C CA . THR B 1 23 ? -13.310 -1.936 -9.577 1.00 0.82 23 THR B CA 1
ATOM 1577 C C . THR B 1 23 ? -12.142 -0.968 -9.640 1.00 0.74 23 THR B C 1
ATOM 1578 O O . THR B 1 23 ? -12.140 0.067 -8.972 1.00 0.70 23 THR B O 1
ATOM 1589 N N . PHE B 1 24 ? -11.160 -1.302 -10.450 1.00 0.75 24 PHE B N 1
ATOM 1590 C CA . PHE B 1 24 ? -9.985 -0.455 -10.615 1.00 0.70 24 PHE B CA 1
ATOM 1591 C C . PHE B 1 24 ? -10.125 0.382 -11.873 1.00 0.65 24 PHE B C 1
ATOM 1592 O O . PHE B 1 24 ? -10.365 -0.145 -12.950 1.00 0.71 24 PHE B O 1
ATOM 1609 N N . GLN B 1 25 ? -9.975 1.689 -11.738 1.00 0.59 25 GLN B N 1
ATOM 1610 C CA . GLN B 1 25 ? -10.089 2.584 -12.883 1.00 0.56 25 GLN B CA 1
ATOM 1611 C C . GLN B 1 25 ? -8.750 3.240 -13.175 1.00 0.53 25 GLN B C 1
ATOM 1612 O O . GLN B 1 25 ? -7.993 3.558 -12.258 1.00 0.52 25 GLN B O 1
ATOM 1626 N N . GLU B 1 26 ? -8.457 3.442 -14.457 1.00 0.54 26 GLU B N 1
ATOM 1627 C CA . GLU B 1 26 ? -7.199 4.062 -14.853 1.00 0.53 26 GLU B CA 1
ATOM 1628 C C . GLU B 1 26 ? -7.289 5.571 -14.745 1.00 0.48 26 GLU B C 1
ATOM 1629 O O . GLU B 1 26 ? -8.370 6.159 -14.823 1.00 0.50 26 GLU B O 1
ATOM 1641 N N . GLY B 1 27 ? -6.134 6.189 -14.575 1.00 0.45 27 GLY B N 1
ATOM 1642 C CA . GLY B 1 27 ? -6.051 7.642 -14.460 1.00 0.43 27 GLY B CA 1
ATOM 1643 C C . GLY B 1 27 ? -4.601 8.106 -14.428 1.00 0.45 27 GLY B C 1
ATOM 1644 O O . GLY B 1 27 ? -3.732 7.423 -13.886 1.00 0.51 27 GLY B O 1
ATOM 1648 N N . PHE B 1 28 ? -4.349 9.274 -15.011 1.00 0.46 28 PHE B N 1
ATOM 1649 C CA . PHE B 1 28 ? -3.005 9.840 -15.049 1.00 0.48 28 PHE B CA 1
ATOM 1650 C C . PHE B 1 28 ? -2.823 10.842 -13.915 1.00 0.44 28 PHE B C 1
ATOM 1651 O O . PHE B 1 28 ? -3.720 11.634 -13.616 1.00 0.43 28 PHE B O 1
ATOM 1668 N N . LEU B 1 29 ? -1.660 10.782 -13.274 1.00 0.45 29 LEU B N 1
ATOM 1669 C CA . LEU B 1 29 ? -1.339 11.655 -12.147 1.00 0.44 29 LEU B CA 1
ATOM 1670 C C . LEU B 1 29 ? -0.374 12.759 -12.568 1.00 0.46 29 LEU B C 1
ATOM 1671 O O . LEU B 1 29 ? 0.528 12.537 -13.376 1.00 0.48 29 LEU B O 1
ATOM 1687 N N . HIS B 1 30 ? -0.571 13.951 -12.012 1.00 0.48 30 HIS B N 1
ATOM 1688 C CA . HIS B 1 30 ? 0.274 15.094 -12.320 1.00 0.53 30 HIS B CA 1
ATOM 1689 C C . HIS B 1 30 ? 1.005 15.560 -11.066 1.00 0.60 30 HIS B C 1
ATOM 1690 O O . HIS B 1 30 ? 0.378 15.962 -10.085 1.00 0.65 30 HIS B O 1
ATOM 1704 N N . LEU B 1 31 ? 2.332 15.497 -11.097 1.00 0.67 31 LEU B N 1
ATOM 1705 C CA . LEU B 1 31 ? 3.141 15.906 -9.955 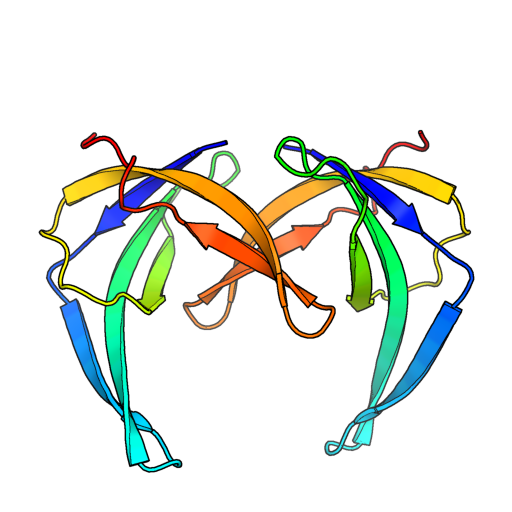1.00 0.81 31 LEU B CA 1
ATOM 1706 C C . LEU B 1 31 ? 3.962 17.147 -10.286 1.00 0.93 31 LEU B C 1
ATOM 1707 O O . LEU B 1 31 ? 4.508 17.274 -11.382 1.00 0.92 31 LEU B O 1
ATOM 1723 N N . GLU B 1 32 ? 4.035 18.064 -9.324 1.00 1.14 32 GLU B N 1
ATOM 1724 C CA . GLU B 1 32 ? 4.781 19.315 -9.495 1.00 1.35 32 GLU B CA 1
ATOM 1725 C C . GLU B 1 32 ? 6.261 19.048 -9.727 1.00 1.32 32 GLU B C 1
ATOM 1726 O O . GLU B 1 32 ? 6.970 19.873 -10.302 1.00 1.41 32 GLU B O 1
ATOM 1738 N N . ASP B 1 33 ? 6.722 17.904 -9.260 1.00 1.25 33 ASP B N 1
ATOM 1739 C CA . ASP B 1 33 ? 8.130 17.526 -9.392 1.00 1.28 33 ASP B CA 1
ATOM 1740 C C . ASP B 1 33 ? 8.354 16.587 -10.577 1.00 1.13 33 ASP B C 1
ATOM 1741 O O . ASP B 1 33 ? 9.433 16.012 -10.718 1.00 1.16 33 ASP B O 1
ATOM 1750 N N . LYS B 1 34 ? 7.345 16.436 -11.430 1.00 1.03 34 LYS B N 1
ATOM 1751 C CA . LYS B 1 34 ? 7.458 15.569 -12.596 1.00 0.94 34 LYS B CA 1
ATOM 1752 C C . LYS B 1 34 ? 6.974 16.307 -13.842 1.00 0.92 34 LYS B C 1
ATOM 1753 O O . LYS B 1 34 ? 5.904 16.916 -13.832 1.00 0.96 34 LYS B O 1
ATOM 1772 N N . PRO B 1 35 ? 7.759 16.274 -14.935 1.00 0.98 35 PRO B N 1
ATOM 1773 C CA . PRO B 1 35 ? 7.397 16.955 -16.187 1.00 1.06 35 PRO B CA 1
ATOM 1774 C C . PRO B 1 35 ? 6.278 16.234 -16.929 1.00 0.99 35 PRO B C 1
ATOM 1775 O O . PRO B 1 35 ? 5.431 16.867 -17.559 1.00 1.10 35 PRO B O 1
ATOM 1786 N N . HIS B 1 36 ? 6.277 14.909 -16.848 1.00 0.90 36 HIS B N 1
ATOM 1787 C CA . HIS B 1 36 ? 5.256 14.104 -17.509 1.00 0.87 36 HIS B CA 1
ATOM 1788 C C . HIS B 1 36 ? 4.361 13.431 -16.476 1.00 0.75 36 HIS B C 1
ATOM 1789 O O . HIS B 1 36 ? 4.788 13.153 -15.356 1.00 0.72 36 HIS B O 1
ATOM 1803 N N . PRO B 1 37 ? 3.101 13.161 -16.848 1.00 0.72 37 PRO B N 1
ATOM 1804 C CA . PRO B 1 37 ? 2.129 12.516 -15.958 1.00 0.64 37 PRO B CA 1
ATOM 1805 C C . PRO B 1 37 ? 2.359 11.009 -15.873 1.00 0.66 37 PRO B C 1
ATOM 1806 O O . PRO B 1 37 ? 2.873 10.398 -16.810 1.00 0.93 37 PRO B O 1
ATOM 1817 N N . LEU B 1 38 ? 1.990 10.418 -14.741 1.00 0.58 38 LEU B N 1
ATOM 1818 C CA . LEU B 1 38 ? 2.175 8.984 -14.532 1.00 0.59 38 LEU B CA 1
ATOM 1819 C C . LEU B 1 38 ? 0.847 8.240 -14.596 1.00 0.55 38 LEU B C 1
ATOM 1820 O O . LEU B 1 38 ? -0.162 8.697 -14.060 1.00 0.50 38 LEU B O 1
ATOM 1836 N N . GLN B 1 39 ? 0.866 7.076 -15.240 1.00 0.60 39 GLN B N 1
ATOM 1837 C CA . GLN B 1 39 ? -0.326 6.242 -15.362 1.00 0.60 39 GLN B CA 1
ATOM 1838 C C . GLN B 1 39 ? -0.551 5.500 -14.050 1.00 0.59 39 GLN B C 1
ATOM 1839 O O . GLN B 1 39 ? 0.313 4.747 -13.599 1.00 0.65 39 GLN B O 1
ATOM 1853 N N . CYS B 1 40 ? -1.701 5.730 -13.428 1.00 0.54 40 CYS B N 1
ATOM 1854 C CA . CYS B 1 40 ? -2.016 5.094 -12.152 1.00 0.56 40 CYS B CA 1
ATOM 1855 C C . CYS B 1 40 ? -3.439 4.550 -12.161 1.00 0.55 40 CYS B C 1
ATOM 1856 O O . CYS B 1 40 ? -4.283 5.005 -12.932 1.00 0.58 40 CYS B O 1
ATOM 1864 N N . GLN B 1 41 ? -3.700 3.578 -11.291 1.00 0.57 41 GLN B N 1
ATOM 1865 C CA . GLN B 1 41 ? -5.026 2.978 -11.187 1.00 0.58 41 GLN B CA 1
ATOM 1866 C C . GLN B 1 41 ? -5.621 3.284 -9.822 1.00 0.57 41 GLN B C 1
ATOM 1867 O O . GLN B 1 41 ? -4.899 3.397 -8.831 1.00 0.65 41 GLN B O 1
ATOM 1881 N N . PHE B 1 42 ? -6.937 3.451 -9.780 1.00 0.52 42 PHE B N 1
ATOM 1882 C CA . PHE B 1 42 ? -7.622 3.785 -8.538 1.00 0.52 42 PHE B CA 1
ATOM 1883 C C . PHE B 1 42 ? -8.722 2.781 -8.212 1.00 0.57 42 PHE B C 1
ATOM 1884 O O . PHE B 1 42 ? -9.396 2.266 -9.105 1.00 0.57 42 PHE B O 1
ATOM 1901 N N . PHE B 1 43 ? -8.910 2.529 -6.919 1.00 0.62 43 PHE B N 1
ATOM 1902 C CA . PHE B 1 43 ? -9.944 1.610 -6.448 1.00 0.69 43 PHE B CA 1
ATOM 1903 C C . PHE B 1 43 ? -11.221 2.395 -6.189 1.00 0.66 43 PHE B C 1
ATOM 1904 O O . PHE B 1 43 ? -11.564 2.694 -5.046 1.00 0.72 43 PHE B O 1
ATOM 1921 N N . VAL B 1 44 ? -11.901 2.752 -7.267 1.00 0.66 44 VAL B N 1
ATOM 1922 C CA . VAL B 1 44 ? -13.130 3.537 -7.186 1.00 0.67 44 VAL B CA 1
ATOM 1923 C C . VAL B 1 44 ? -14.342 2.663 -6.893 1.00 0.77 44 VAL B C 1
ATOM 1924 O O . VAL B 1 44 ? -14.320 1.451 -7.105 1.00 0.85 44 VAL B O 1
ATOM 1937 N N . GLU B 1 45 ? -15.412 3.305 -6.431 1.00 0.85 45 GLU B N 1
ATOM 1938 C CA . GLU B 1 45 ? -16.663 2.614 -6.134 1.00 0.98 45 GLU B CA 1
ATOM 1939 C C . GLU B 1 45 ? -17.588 2.755 -7.333 1.00 0.90 45 GLU B C 1
ATOM 1940 O O . GLU B 1 45 ? -18.327 1.834 -7.682 1.00 1.02 45 GLU B O 1
ATOM 1952 N N . SER B 1 46 ? -17.519 3.923 -7.965 1.00 0.75 46 SER B N 1
ATOM 1953 C CA . SER B 1 46 ? -18.321 4.225 -9.143 1.00 0.71 46 SER B CA 1
ATOM 1954 C C . SER B 1 46 ? -17.409 4.690 -10.273 1.00 0.62 46 SER B C 1
ATOM 1955 O O . SER B 1 46 ? -16.382 5.324 -10.029 1.00 0.59 46 SER B O 1
ATOM 1963 N N . VAL B 1 47 ? -17.777 4.366 -11.507 1.00 0.62 47 VAL B N 1
ATOM 1964 C CA . VAL B 1 47 ? -16.976 4.747 -12.667 1.00 0.59 47 VAL B CA 1
ATOM 1965 C C . VAL B 1 47 ? -16.978 6.260 -12.855 1.00 0.57 47 VAL B C 1
ATOM 1966 O O . VAL B 1 47 ? -18.035 6.890 -12.908 1.00 0.67 47 VAL B O 1
ATOM 1979 N N . ILE B 1 48 ? -15.783 6.836 -12.964 1.00 0.49 48 ILE B N 1
ATOM 1980 C CA . ILE B 1 48 ? -15.630 8.276 -13.157 1.00 0.49 48 ILE B CA 1
ATOM 1981 C C . ILE B 1 48 ? -15.409 8.582 -14.636 1.00 0.52 48 ILE B C 1
ATOM 1982 O O . ILE B 1 48 ? -14.607 7.924 -15.296 1.00 0.53 48 ILE B O 1
ATOM 1998 N N . PRO B 1 49 ? -16.113 9.590 -15.179 1.00 0.56 49 PRO B N 1
ATOM 1999 C CA . PRO B 1 49 ? -15.974 9.975 -16.594 1.00 0.62 49 PRO B CA 1
ATOM 2000 C C . PRO B 1 49 ? -14.598 10.552 -16.905 1.00 0.62 49 PRO B C 1
ATOM 2001 O O . PRO B 1 49 ? -14.097 11.423 -16.193 1.00 0.63 49 PRO B O 1
ATOM 2012 N N . ALA B 1 50 ? -13.991 10.046 -17.972 1.00 0.64 50 ALA B N 1
ATOM 2013 C CA . ALA B 1 50 ? -12.663 10.484 -18.398 1.00 0.65 50 ALA B CA 1
ATOM 2014 C C . ALA B 1 50 ? -12.587 12.006 -18.464 1.00 0.68 50 ALA B C 1
ATOM 2015 O O . ALA B 1 50 ? -13.427 12.657 -19.087 1.00 0.78 50 ALA B O 1
ATOM 2022 N N . GLY B 1 51 ? -11.570 12.563 -17.812 1.00 0.63 51 GLY B N 1
ATOM 2023 C CA . GLY B 1 51 ? -11.365 14.009 -17.781 1.00 0.67 51 GLY B CA 1
ATOM 2024 C C . GLY B 1 51 ? -10.420 14.392 -16.646 1.00 0.62 51 GLY B C 1
ATOM 2025 O O . GLY B 1 51 ? -10.251 13.638 -15.687 1.00 0.57 51 GLY B O 1
ATOM 2029 N N . SER B 1 52 ? -9.804 15.565 -16.759 1.00 0.66 52 SER B N 1
ATOM 2030 C CA . SER B 1 52 ? -8.872 16.045 -15.741 1.00 0.63 52 SER B CA 1
ATOM 2031 C C . SER B 1 52 ? -9.6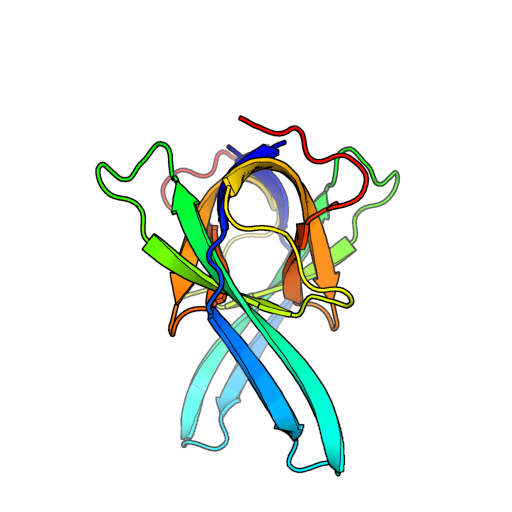27 16.668 -14.575 1.00 0.63 52 SER B C 1
ATOM 2032 O O . SER B 1 52 ? -10.505 17.509 -14.767 1.00 0.69 52 SER B O 1
ATOM 2040 N N . TYR B 1 53 ? -9.282 16.241 -13.363 1.00 0.58 53 TYR B N 1
ATOM 2041 C CA . TYR B 1 53 ? -9.930 16.746 -12.156 1.00 0.59 53 TYR B CA 1
ATOM 2042 C C . TYR B 1 53 ? -8.904 17.206 -11.129 1.00 0.58 53 TYR B C 1
ATOM 2043 O O . TYR B 1 53 ? -7.782 16.704 -11.082 1.00 0.55 53 TYR B O 1
ATOM 2061 N N . GLN B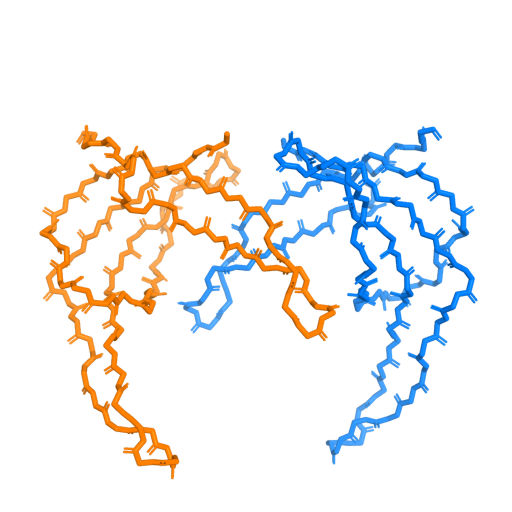 1 54 ? -9.333 18.117 -10.264 1.00 0.63 54 GLN B N 1
ATOM 2062 C CA . GLN B 1 54 ? -8.502 18.610 -9.172 1.00 0.65 54 GLN B CA 1
ATOM 2063 C C . GLN B 1 54 ? -9.060 18.004 -7.898 1.00 0.62 54 GLN B C 1
ATOM 2064 O O . GLN B 1 54 ? -9.955 18.562 -7.262 1.00 0.67 54 GLN B O 1
ATOM 2078 N N . VAL B 1 55 ? -8.577 16.816 -7.589 1.00 0.56 55 VAL B N 1
ATOM 2079 C CA . VAL B 1 55 ? -9.067 16.047 -6.450 1.00 0.53 55 VAL B CA 1
ATOM 2080 C C . VAL B 1 55 ? -8.418 16.432 -5.120 1.00 0.57 55 VAL B C 1
ATOM 2081 O O . VAL B 1 55 ? -7.195 16.395 -4.982 1.00 0.56 55 VAL B O 1
ATOM 2094 N N . PRO B 1 56 ? -9.247 16.740 -4.097 1.00 0.60 56 PRO B N 1
ATOM 2095 C CA . PRO B 1 56 ? -8.767 17.054 -2.748 1.00 0.63 56 PRO B CA 1
ATOM 2096 C C . PRO B 1 56 ? -8.444 15.772 -1.994 1.00 0.60 56 PRO B C 1
ATOM 2097 O O . PRO B 1 56 ? -9.340 14.985 -1.687 1.00 0.67 56 PRO B O 1
ATOM 2108 N N . TYR B 1 57 ? -7.166 15.546 -1.719 1.00 0.56 57 TYR B N 1
ATOM 2109 C CA . TYR B 1 57 ? -6.749 14.331 -1.027 1.00 0.54 57 TYR B CA 1
ATOM 2110 C C . TYR B 1 57 ? -6.248 14.622 0.378 1.00 0.58 57 TYR B C 1
ATOM 2111 O O . TYR B 1 57 ? -5.954 15.764 0.730 1.00 0.61 57 TYR B O 1
ATOM 2129 N N . ARG B 1 58 ? -6.142 13.557 1.166 1.00 0.60 58 ARG B N 1
ATOM 2130 C CA . ARG B 1 58 ? -5.662 13.633 2.538 1.00 0.66 58 ARG B CA 1
ATOM 2131 C C . ARG B 1 58 ? -4.812 12.403 2.824 1.00 0.62 58 ARG B C 1
ATOM 2132 O O . ARG B 1 58 ? -4.881 11.416 2.092 1.00 0.69 58 ARG B O 1
ATOM 2153 N N . ILE B 1 59 ? -4.013 12.455 3.880 1.00 0.57 59 ILE B N 1
ATOM 2154 C CA . ILE B 1 59 ? -3.158 11.326 4.235 1.00 0.56 59 ILE B CA 1
ATOM 2155 C C . ILE B 1 59 ? -3.778 10.529 5.378 1.00 0.59 59 ILE B C 1
ATOM 2156 O O . ILE B 1 59 ? -3.708 10.930 6.539 1.00 0.80 59 ILE B O 1
ATOM 2172 N N . ASN B 1 60 ? -4.381 9.391 5.044 1.00 0.53 60 ASN B N 1
ATOM 2173 C CA . ASN B 1 60 ? -5.010 8.538 6.051 1.00 0.55 60 ASN B CA 1
ATOM 2174 C C . ASN B 1 60 ? -4.054 7.441 6.482 1.00 0.51 60 ASN B C 1
ATOM 2175 O O . ASN B 1 60 ? -3.143 7.071 5.742 1.00 0.61 60 ASN B O 1
ATOM 2186 N N . VAL B 1 61 ? -4.268 6.918 7.681 1.00 0.59 61 VAL B N 1
ATOM 2187 C CA . VAL B 1 61 ? -3.424 5.858 8.205 1.00 0.58 61 VAL B CA 1
ATOM 2188 C C . VAL B 1 61 ? -4.246 4.589 8.403 1.00 0.67 61 VAL B C 1
ATOM 2189 O O . VAL B 1 61 ? -5.133 4.534 9.256 1.00 0.79 61 VAL B O 1
ATOM 2202 N N . ASN B 1 62 ? -3.941 3.573 7.603 1.00 0.66 62 ASN B N 1
ATOM 2203 C CA . ASN B 1 62 ? -4.639 2.295 7.674 1.00 0.76 62 ASN B CA 1
ATOM 2204 C C . ASN B 1 62 ? -3.699 1.208 8.167 1.00 0.75 62 ASN B C 1
ATOM 2205 O O . ASN B 1 62 ? -2.573 1.096 7.694 1.00 0.73 62 ASN B O 1
ATOM 2216 N N . ASN B 1 63 ? -4.175 0.410 9.115 1.00 0.83 63 ASN B N 1
ATOM 2217 C CA . ASN B 1 63 ? -3.395 -0.686 9.688 1.00 0.89 63 ASN B CA 1
ATOM 2218 C C . ASN B 1 63 ? -1.991 -0.220 10.105 1.00 0.78 63 ASN B C 1
ATOM 2219 O O . ASN B 1 63 ? -1.066 -1.024 10.221 1.00 0.83 63 ASN B O 1
ATOM 2230 N N . GLY B 1 64 ? -1.853 1.078 10.373 1.00 0.69 64 GLY B N 1
ATOM 2231 C CA . GLY B 1 64 ? -0.577 1.644 10.822 1.00 0.62 64 GLY B CA 1
ATOM 2232 C C . GLY B 1 64 ? 0.324 2.067 9.663 1.00 0.57 64 GLY B C 1
ATOM 2233 O O . GLY B 1 64 ? 1.524 2.268 9.849 1.00 0.61 64 GLY B O 1
ATOM 2237 N N . ARG B 1 65 ? -0.247 2.213 8.475 1.00 0.59 65 ARG B N 1
ATOM 2238 C CA . ARG B 1 65 ? 0.521 2.626 7.307 1.00 0.59 65 ARG B CA 1
ATOM 2239 C C . ARG B 1 65 ? -0.096 3.881 6.694 1.00 0.51 65 ARG B C 1
ATOM 2240 O O . ARG B 1 65 ? -1.304 3.933 6.461 1.00 0.54 65 ARG B O 1
ATOM 2261 N N . PRO B 1 66 ? 0.723 4.915 6.426 1.00 0.45 66 PRO B N 1
ATOM 2262 C CA . PRO B 1 66 ? 0.238 6.176 5.843 1.00 0.42 66 PRO B CA 1
ATOM 2263 C C . PRO B 1 66 ? -0.142 6.014 4.371 1.00 0.46 66 PRO B C 1
ATOM 2264 O O . PRO B 1 66 ? 0.694 5.639 3.549 1.00 0.54 66 PRO B O 1
ATOM 2275 N N . GLU B 1 67 ? -1.401 6.297 4.036 1.00 0.51 67 GLU B N 1
ATOM 2276 C CA . GLU B 1 67 ? -1.864 6.177 2.654 1.00 0.58 67 GLU B CA 1
ATOM 2277 C C . GLU B 1 67 ? -2.683 7.396 2.249 1.00 0.54 67 GLU B C 1
ATOM 2278 O O . GLU B 1 67 ? -3.126 8.173 3.095 1.00 0.55 67 GLU B O 1
ATOM 2290 N N . LEU B 1 68 ? -2.867 7.562 0.942 1.00 0.57 68 LEU B N 1
ATOM 2291 C CA . LEU B 1 68 ? -3.615 8.694 0.407 1.00 0.56 68 LEU B CA 1
ATOM 2292 C C . LEU B 1 68 ? -5.102 8.381 0.306 1.00 0.58 68 LEU B C 1
ATOM 2293 O O . LEU B 1 68 ? -5.496 7.296 -0.121 1.00 0.70 68 LEU B O 1
ATOM 2309 N N . ALA B 1 69 ? -5.921 9.362 0.674 1.00 0.54 69 ALA B N 1
ATOM 2310 C CA . ALA B 1 69 ? -7.372 9.235 0.602 1.00 0.56 69 ALA B CA 1
ATOM 2311 C C . ALA B 1 69 ? -7.913 10.349 -0.282 1.00 0.52 69 ALA B C 1
ATOM 2312 O O . ALA B 1 69 ? -7.910 11.518 0.105 1.00 0.57 69 ALA B O 1
ATOM 2319 N N . PHE B 1 70 ? -8.348 9.984 -1.480 1.00 0.47 70 PHE B N 1
ATOM 2320 C CA . PHE B 1 70 ? -8.862 10.957 -2.439 1.00 0.45 70 PHE B CA 1
ATOM 2321 C C . PHE B 1 70 ? -10.357 11.177 -2.255 1.00 0.47 70 PHE B C 1
ATOM 2322 O O . PHE B 1 70 ? -11.142 10.229 -2.224 1.00 0.51 70 PHE B O 1
ATOM 2339 N N . ASP B 1 71 ? -10.737 12.445 -2.134 1.00 0.51 71 ASP B N 1
ATOM 2340 C CA . ASP B 1 71 ? -12.132 12.827 -1.952 1.00 0.54 71 ASP B CA 1
ATOM 2341 C C . ASP B 1 71 ? -12.768 13.152 -3.301 1.00 0.51 71 ASP B C 1
ATOM 2342 O O . ASP B 1 71 ? -12.751 14.299 -3.746 1.00 0.55 71 ASP B O 1
ATOM 2351 N N . PHE B 1 72 ? -13.321 12.130 -3.947 1.00 0.49 72 PHE B N 1
ATOM 2352 C CA . PHE B 1 72 ? -13.961 12.291 -5.252 1.00 0.48 72 PHE B CA 1
ATOM 2353 C C . PHE B 1 72 ? -15.261 13.083 -5.143 1.00 0.52 72 PHE B C 1
ATOM 2354 O O . PHE B 1 72 ? -15.842 13.468 -6.157 1.00 0.59 72 PHE B O 1
ATOM 2371 N N . LYS B 1 73 ? -15.723 13.321 -3.918 1.00 0.56 73 LYS B N 1
ATOM 2372 C CA . LYS B 1 73 ? -16.955 14.061 -3.700 1.00 0.61 73 LYS B CA 1
ATOM 2373 C C . LYS B 1 73 ? -16.721 15.565 -3.819 1.00 0.66 73 LYS B C 1
ATOM 2374 O O . LYS B 1 73 ? -17.666 16.331 -4.007 1.00 0.73 73 LYS B O 1
ATOM 2393 N N . ALA B 1 74 ? -15.467 15.990 -3.677 1.00 0.64 74 ALA B N 1
ATOM 2394 C CA . ALA B 1 74 ? -15.135 17.411 -3.736 1.00 0.70 74 ALA B CA 1
ATOM 2395 C C . ALA B 1 74 ? -14.138 17.716 -4.845 1.00 0.67 74 ALA B C 1
ATOM 2396 O O . ALA B 1 74 ? -13.548 18.796 -4.868 1.00 0.72 74 ALA B O 1
ATOM 2403 N N . MET B 1 75 ? -13.946 16.785 -5.772 1.00 0.62 75 MET B N 1
ATOM 2404 C CA . MET B 1 75 ? -13.013 17.022 -6.865 1.00 0.60 75 MET B CA 1
ATOM 2405 C C . MET B 1 75 ? -13.610 18.012 -7.845 1.00 0.66 75 MET B C 1
ATOM 2406 O O . MET B 1 75 ? -14.820 18.032 -8.072 1.00 0.71 75 MET B O 1
ATOM 2420 N N . LYS B 1 76 ? -12.753 18.848 -8.405 1.00 0.71 76 LYS B N 1
ATOM 2421 C CA . LYS B 1 76 ? -13.184 19.870 -9.348 1.00 0.79 76 LYS B CA 1
ATOM 2422 C C . LYS B 1 76 ? -12.664 19.560 -10.748 1.00 0.76 76 LYS B C 1
ATOM 2423 O O . LYS B 1 76 ? -11.466 19.352 -10.941 1.00 0.74 76 LYS B O 1
ATOM 2442 N N . ARG B 1 77 ? -13.568 19.541 -11.727 1.00 0.78 77 ARG B N 1
ATOM 2443 C CA . ARG B 1 77 ? -13.188 19.269 -13.105 1.00 0.77 77 ARG B CA 1
ATOM 2444 C C . ARG B 1 77 ? -12.224 20.347 -13.582 1.00 0.82 77 ARG B C 1
ATOM 2445 O O . ARG B 1 77 ? -12.498 21.541 -13.450 1.00 0.89 77 ARG B O 1
ATOM 2466 N N . ALA B 1 78 ? -11.092 19.921 -14.130 1.00 0.80 78 ALA B N 1
ATOM 2467 C CA . ALA B 1 78 ? -10.080 20.854 -14.621 1.00 0.86 78 ALA B CA 1
ATOM 2468 C C . ALA B 1 78 ? -10.250 21.067 -16.118 1.00 0.95 78 ALA B C 1
ATOM 2469 O O . ALA B 1 78 ? -10.443 20.068 -16.842 1.00 1.49 78 ALA B O 1
#

Secondary structure (DSSP, 8-state):
-EEEEEEEEEEEEEE-TTS-EEEEEEEEE--TT-SS-EEEEEE-SSPPPSEEEEEEEEEEEETTEEEEEE-TTS-EE-/-EEEEEEEEEEEEEE-TTS-EEEEEEEEE--TT-SS-EEEEEE-SSPPPSEEEEEEEEEEEETTEEEEEE-TTS-EE-

Sequence (156 aa):
MNIQITFTDSVRQGTSAKGNPYTFQEGFLHLEDKPHPLQCQFFVESVIPAGSYQVPYRINVNNGRPELAFDFKAMKRAMNIQITFTDSVRQGTSAKGNPYTFQEGFLHLEDKPHPLQCQFFVESVIPAGSYQVPYRINVNNGRPELAFDFKAMKRA

Solvent-accessible surface area: 9960 Å² total; per-residue (Å²): 94,75,9,68,0,42,3,28,130,54,39,144,126,31,96,46,117,177,52,85,110,57,35,61,0,26,0,66,0,60,10,150,61,78,128,136,57,58,103,0,53,9,129,4,152,76,93,14,91,58,14,30,23,84,0,34,4,106,0,61,32,100,124,20,116,25,67,25,37,37,33,52,175,55,43,152,172,69,94,73,9,71,0,42,3,29,129,54,39,147,129,30,94,45,115,179,53,86,112,56,36,62,0,26,0,67,0,60,10,151,60,77,126,139,55,58,102,0,53,9,130,4,153,79,93,13,90,59,14,30,22,84,0,34,5,106,0,60,32,98,121,19,117,24,65,25,37,38,35,50,175,56,40,153,172,70

Organism: Pseudomonas phage Pf3 (NCBI:txid10872)

InterPro domains:
  IPR012340 Nucleic acid-binding, OB-fold [G3DSA:2.40.50.140] (1-78)
  IPR012340 Nucleic acid-binding, OB-fold [SSF50249] (1-78)
  IPR040905 DNA-Binding protein G5P, Pseudomonas [PF17878] (1-78)

B-factor: mean 1.08, std 0.71, range [0.35, 4.52]

Foldseek 3Di:
DWFKKFWDPDWDWDADPVRHTWIKGWIWTDDPPDPDTHIDIDGDPDDDDGAIKTWDWDWDADPRRTDIDTDPVPIGGD/DWFKKFWDPDWDWDADPVRHTWIKGWIWTDDPPDPDTHIDIDGDPDDDDGAIKTWDWDWDADPRRTDIDTDPVPIGGD

Nearest PDB structures (foldseek):
  1pfs-assembly1_B  TM=1.013E+00  e=4.186E-13  Pseudomonas phage Pf3
  7ym1-assembly1_A  TM=4.492E-01  e=1.282E-01  Staphylococcus aureus subsp. aureus ED98
  6cqk-assembly2_A  TM=5.264E-01  e=3.056E-01  Saccharomyces cerevisiae
  2nlk-assembly1_A  TM=6.445E-01  e=2.990E+00  Homo sapiens
  1xuv-assembly2_B-2  TM=3.118E-01  e=4.875E+00  Methanosarcina mazei Go1

Radius of gyration: 17.23 Å; Cα contacts (8 Å, |Δi|>4): 348; chains: 2; bounding box: 37×35×40 Å